Protein AF-A0A924FPC5-F1 (afdb_monomer_lite)

Structure (mmCIF, N/CA/C/O backbone):
data_AF-A0A924FPC5-F1
#
_entry.id   AF-A0A924FPC5-F1
#
loop_
_atom_site.group_PDB
_atom_site.id
_atom_site.type_symbol
_atom_site.label_atom_id
_atom_site.label_alt_id
_atom_site.label_comp_id
_atom_site.label_asym_id
_atom_site.label_entity_id
_atom_site.label_seq_id
_atom_site.pdbx_PDB_ins_code
_atom_site.Cartn_x
_atom_site.Cartn_y
_atom_site.Cartn_z
_atom_site.occupancy
_atom_site.B_iso_or_equiv
_atom_site.auth_seq_id
_atom_site.auth_comp_id
_atom_site.auth_asym_id
_atom_site.auth_atom_id
_atom_site.pdbx_PDB_model_num
ATOM 1 N N . MET A 1 1 ? -15.757 5.138 -14.991 1.00 42.50 1 MET A N 1
ATOM 2 C CA . MET A 1 1 ? -14.954 4.336 -14.043 1.00 42.50 1 MET A CA 1
ATOM 3 C C . MET A 1 1 ? -13.906 3.595 -14.851 1.00 42.50 1 MET A C 1
ATOM 5 O O . MET A 1 1 ? -14.285 2.785 -15.686 1.00 42.50 1 MET A O 1
ATOM 9 N N . VAL A 1 2 ? -12.623 3.919 -14.691 1.00 43.75 2 VAL A N 1
ATOM 10 C CA . VAL A 1 2 ? -11.541 3.139 -15.307 1.00 43.75 2 VAL A CA 1
ATOM 11 C C . VAL A 1 2 ? -11.161 2.064 -14.298 1.00 43.75 2 VAL A C 1
ATOM 13 O O . VAL A 1 2 ? -10.496 2.344 -13.311 1.00 43.75 2 VAL A O 1
ATOM 16 N N . LEU A 1 3 ? -11.638 0.838 -14.519 1.00 53.22 3 LEU A N 1
ATOM 17 C CA . LEU A 1 3 ? -10.944 -0.335 -13.995 1.00 53.22 3 LEU A CA 1
ATOM 18 C C . LEU A 1 3 ? -9.563 -0.306 -14.651 1.00 53.22 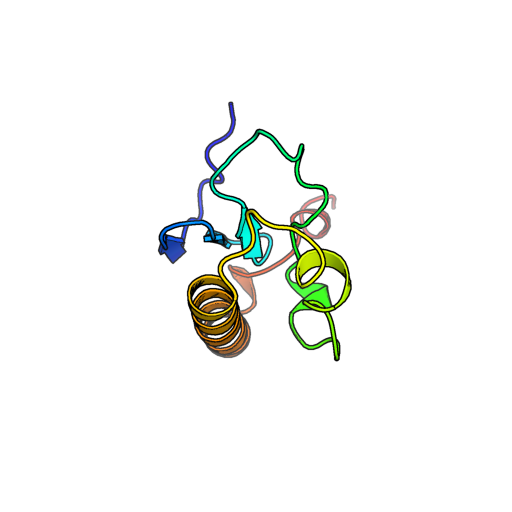3 LEU A C 1
ATOM 20 O O . LEU A 1 3 ? -9.466 -0.424 -15.875 1.00 53.22 3 LEU A O 1
ATOM 24 N N . HIS A 1 4 ? -8.527 -0.029 -13.859 1.00 54.50 4 HIS A N 1
ATOM 25 C CA . HIS A 1 4 ? -7.143 -0.00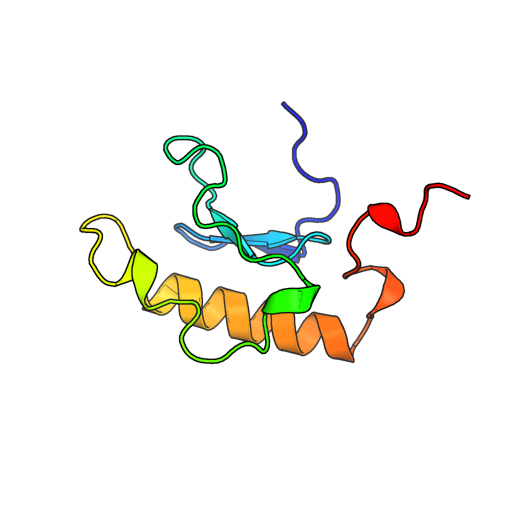8 -14.314 1.00 54.50 4 HIS A CA 1
ATOM 26 C C . HIS A 1 4 ? -6.893 -1.295 -15.108 1.00 54.50 4 HIS A C 1
ATOM 28 O O . HIS A 1 4 ? -7.029 -2.389 -14.566 1.00 54.50 4 HIS A O 1
ATOM 34 N N . ARG A 1 5 ? -6.598 -1.181 -16.413 1.00 60.41 5 ARG A N 1
ATOM 35 C CA . ARG A 1 5 ? -6.546 -2.306 -17.378 1.00 60.41 5 ARG A CA 1
ATOM 36 C C . ARG A 1 5 ? -5.468 -3.366 -17.075 1.00 60.41 5 ARG A C 1
ATOM 38 O O . ARG A 1 5 ? -5.255 -4.266 -17.873 1.00 60.41 5 ARG A O 1
ATOM 45 N N . HIS A 1 6 ? -4.809 -3.274 -15.925 1.00 76.75 6 HIS A N 1
ATOM 46 C CA . HIS A 1 6 ? -3.660 -4.068 -15.520 1.00 76.75 6 HIS A CA 1
ATOM 47 C C . HIS A 1 6 ? -3.765 -4.433 -14.033 1.00 76.75 6 HIS A C 1
ATOM 49 O O . HIS A 1 6 ? -2.891 -4.057 -13.266 1.00 76.75 6 HIS A O 1
ATOM 55 N N . VAL A 1 7 ? -4.844 -5.097 -13.596 1.00 90.06 7 VAL A N 1
ATOM 56 C CA . VAL A 1 7 ? -4.907 -5.676 -12.239 1.00 90.06 7 VAL A CA 1
ATOM 57 C C . VAL A 1 7 ? -4.129 -6.991 -12.242 1.00 90.06 7 VAL A C 1
ATOM 59 O O . VAL A 1 7 ? -4.496 -7.927 -12.947 1.00 90.06 7 VAL A O 1
ATOM 62 N N . PHE A 1 8 ? -3.050 -7.058 -11.466 1.00 91.75 8 PHE A N 1
ATOM 63 C CA . PHE A 1 8 ? -2.188 -8.237 -11.341 1.00 91.75 8 PHE A CA 1
ATOM 64 C C . PHE A 1 8 ? -2.528 -9.088 -10.120 1.00 91.75 8 PHE A C 1
ATOM 66 O O . PHE A 1 8 ? -2.243 -10.283 -10.100 1.00 91.75 8 PHE A O 1
ATOM 73 N N . TRP A 1 9 ? -3.130 -8.476 -9.103 1.00 95.75 9 TRP A N 1
ATOM 74 C CA . TRP A 1 9 ? -3.605 -9.156 -7.907 1.00 95.75 9 TRP A CA 1
ATOM 75 C C . TRP A 1 9 ? -4.754 -8.368 -7.287 1.00 95.75 9 TRP A C 1
ATOM 77 O O . TRP A 1 9 ? -4.766 -7.139 -7.341 1.00 95.75 9 TRP A O 1
ATOM 87 N N . LEU A 1 10 ? -5.716 -9.085 -6.714 1.00 95.44 10 LEU A N 1
ATOM 88 C CA . LEU A 1 10 ? -6.883 -8.520 -6.053 1.00 95.44 10 LEU A CA 1
ATOM 89 C C . LEU A 1 10 ? -7.082 -9.242 -4.720 1.00 95.44 10 LEU A C 1
ATOM 91 O O . LEU A 1 10 ? -7.410 -10.428 -4.701 1.00 95.44 10 LEU A O 1
ATOM 95 N N . GLY A 1 11 ? -6.863 -8.513 -3.634 1.00 95.75 11 GLY A N 1
ATOM 96 C CA . GLY A 1 11 ? -7.142 -8.927 -2.269 1.00 95.75 11 GLY A CA 1
ATOM 97 C C . GLY A 1 11 ? -8.513 -8.466 -1.793 1.00 95.75 11 GLY A C 1
ATOM 98 O O . GLY A 1 11 ? -9.415 -8.163 -2.580 1.00 95.75 11 GLY A O 1
ATOM 99 N N . ARG A 1 12 ? -8.675 -8.421 -0.469 1.00 94.62 12 ARG A N 1
ATOM 100 C CA . ARG A 1 12 ? -9.929 -8.011 0.176 1.00 94.62 12 ARG A CA 1
ATOM 101 C C . ARG A 1 12 ? -10.125 -6.498 0.145 1.00 94.62 12 ARG A C 1
ATOM 103 O O . ARG A 1 12 ? -11.236 -6.030 -0.095 1.00 94.62 12 ARG A O 1
ATOM 110 N N . GLN A 1 13 ? -9.073 -5.748 0.439 1.00 95.38 13 GLN A N 1
ATOM 111 C CA . GLN A 1 13 ? -9.075 -4.291 0.524 1.00 95.38 13 GLN A CA 1
ATOM 112 C C . GLN A 1 13 ? -8.116 -3.648 -0.468 1.00 95.38 13 GLN A C 1
ATOM 114 O O . GLN A 1 13 ? -8.329 -2.494 -0.837 1.00 95.38 13 GLN A O 1
ATOM 119 N N . TRP A 1 14 ? -7.112 -4.391 -0.923 1.00 96.44 14 TRP A N 1
ATOM 120 C CA . TRP A 1 14 ? -6.040 -3.901 -1.773 1.00 96.44 14 TRP A CA 1
ATOM 121 C C . TRP A 1 14 ? -5.987 -4.637 -3.104 1.00 96.44 14 TRP A C 1
ATOM 123 O O . TRP A 1 14 ? -6.371 -5.797 -3.229 1.00 96.44 14 TRP A O 1
ATOM 133 N N . ALA A 1 15 ? -5.497 -3.952 -4.124 1.00 96.00 15 ALA A N 1
ATOM 134 C CA . ALA A 1 15 ? -5.220 -4.511 -5.431 1.00 96.00 15 ALA A CA 1
ATOM 135 C C . ALA A 1 15 ? -3.837 -4.055 -5.888 1.00 96.00 15 ALA A C 1
ATOM 137 O O . ALA A 1 15 ? -3.435 -2.921 -5.641 1.00 96.00 15 ALA A O 1
ATOM 138 N N . VAL A 1 16 ? -3.125 -4.930 -6.590 1.00 95.62 16 VAL A N 1
ATOM 139 C CA . VAL A 1 16 ? -1.889 -4.572 -7.286 1.00 95.62 16 VAL A CA 1
ATOM 140 C C . VAL A 1 16 ? -2.239 -4.310 -8.735 1.00 95.62 16 VAL A C 1
ATOM 142 O O . VAL A 1 16 ? -2.797 -5.181 -9.409 1.00 95.62 16 VAL A O 1
ATOM 145 N N . THR A 1 17 ? -1.892 -3.127 -9.223 1.00 91.88 17 THR A N 1
ATOM 146 C CA . THR A 1 17 ? -2.104 -2.727 -10.611 1.00 91.88 17 THR A CA 1
ATOM 147 C C . THR A 1 17 ? -0.798 -2.283 -11.265 1.00 91.88 17 THR A C 1
ATOM 149 O O . THR A 1 17 ? 0.231 -2.195 -10.603 1.00 91.88 17 THR A O 1
ATOM 152 N N . GLY A 1 18 ? -0.820 -1.959 -12.561 1.00 89.69 18 GLY A N 1
ATOM 153 C CA . GLY A 1 18 ? 0.314 -1.298 -13.233 1.00 89.69 18 GLY A CA 1
ATOM 154 C C . GLY A 1 18 ? 0.774 0.001 -12.567 1.00 89.69 18 GLY A C 1
ATOM 155 O O . GLY A 1 18 ? 1.915 0.407 -12.755 1.00 89.69 18 GLY A O 1
ATOM 156 N N . TYR A 1 19 ? -0.090 0.615 -11.757 1.00 88.00 19 TYR A N 1
ATOM 157 C CA . TYR A 1 19 ? 0.157 1.890 -11.093 1.00 88.00 19 TYR A CA 1
ATOM 158 C C . TYR A 1 19 ? 0.768 1.739 -9.699 1.00 88.00 19 TYR A C 1
ATOM 160 O O . TYR A 1 19 ? 1.240 2.734 -9.155 1.00 88.00 19 TYR A O 1
ATOM 168 N N . GLY A 1 20 ? 0.769 0.535 -9.120 1.00 93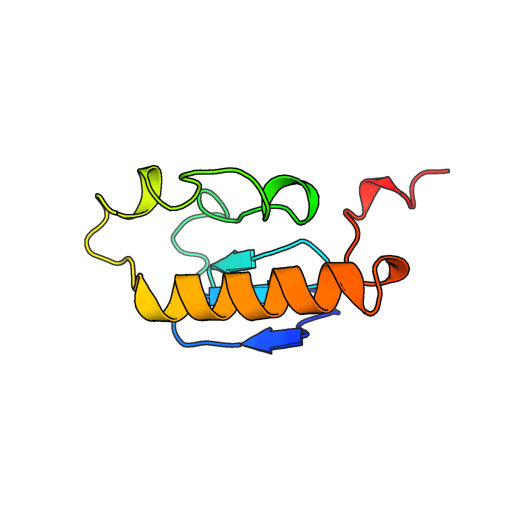.31 20 GLY A N 1
ATOM 169 C CA . GLY A 1 20 ? 1.199 0.300 -7.744 1.00 93.31 20 GLY A CA 1
ATOM 170 C C . GLY A 1 20 ? 0.187 -0.515 -6.940 1.00 93.31 20 GLY A C 1
ATO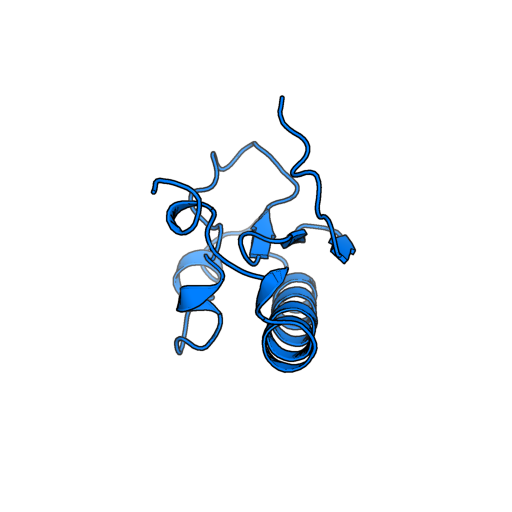M 171 O O . GLY A 1 20 ? -0.414 -1.459 -7.453 1.00 93.31 20 GLY A O 1
ATOM 172 N N . VAL A 1 21 ? 0.013 -0.157 -5.669 1.00 95.06 21 VAL A N 1
ATOM 173 C CA . VAL A 1 21 ? -0.953 -0.768 -4.747 1.00 95.06 21 VAL A CA 1
ATOM 174 C C . VAL A 1 21 ? -2.104 0.206 -4.524 1.00 95.06 21 VAL A C 1
ATOM 176 O O . VAL A 1 21 ? -1.882 1.350 -4.145 1.00 95.06 21 VAL A O 1
ATOM 179 N N . GLN A 1 22 ? -3.336 -0.232 -4.761 1.00 93.94 22 GLN A N 1
ATOM 180 C CA . GLN A 1 22 ? -4.517 0.629 -4.721 1.00 93.94 22 GLN A CA 1
ATOM 181 C C . GLN A 1 22 ? -5.607 0.039 -3.840 1.00 93.94 22 GLN A C 1
ATOM 183 O O . GLN A 1 22 ? -5.802 -1.179 -3.819 1.00 93.94 22 GLN A O 1
ATOM 188 N N . ALA A 1 23 ? -6.350 0.895 -3.144 1.00 93.94 23 ALA A N 1
ATOM 189 C CA . ALA A 1 23 ? -7.511 0.449 -2.393 1.00 93.94 23 ALA A CA 1
ATOM 190 C C . ALA A 1 23 ? -8.628 0.010 -3.359 1.00 93.94 23 ALA A C 1
ATOM 192 O O . ALA A 1 23 ? -9.017 0.737 -4.272 1.00 93.94 23 ALA A O 1
ATOM 193 N N . VAL A 1 24 ? -9.202 -1.171 -3.127 1.00 91.81 24 VAL A N 1
ATOM 194 C CA . VAL A 1 24 ? -10.345 -1.702 -3.893 1.00 91.81 24 VAL A CA 1
ATOM 195 C C . VAL A 1 24 ? -11.575 -0.808 -3.716 1.00 91.81 24 VAL A C 1
ATOM 197 O O . VAL A 1 24 ? -12.363 -0.606 -4.642 1.00 91.81 24 VAL A O 1
ATOM 200 N N . SER A 1 25 ? -11.740 -0.253 -2.514 1.00 88.06 25 SER A N 1
ATOM 201 C CA . SER A 1 25 ? -12.832 0.660 -2.198 1.00 88.06 25 SER A CA 1
ATOM 202 C C . SER A 1 25 ? -12.535 2.086 -2.660 1.00 88.06 25 SER A C 1
ATOM 204 O O . SER A 1 25 ? -11.544 2.699 -2.268 1.00 88.06 25 SER A O 1
ATOM 206 N N . GLN A 1 26 ? -13.475 2.673 -3.405 1.00 80.31 26 GLN A N 1
ATOM 207 C CA . GLN A 1 26 ? -13.392 4.068 -3.853 1.00 80.31 26 GLN A CA 1
ATOM 208 C C . GLN A 1 26 ? -13.699 5.087 -2.743 1.00 80.31 26 GLN A C 1
ATOM 210 O O . GLN A 1 26 ? -13.519 6.289 -2.951 1.00 80.31 26 GLN A O 1
ATOM 215 N N . SER A 1 27 ? -14.128 4.635 -1.558 1.00 85.12 27 SER A N 1
ATOM 216 C CA . SER A 1 27 ? -14.518 5.508 -0.441 1.00 85.12 27 SER A CA 1
ATOM 217 C C . SER A 1 27 ? -13.404 6.460 0.006 1.00 85.12 27 SER A C 1
ATOM 219 O O . SER A 1 27 ? -13.689 7.542 0.516 1.00 85.12 27 SER A O 1
ATOM 221 N N . HIS A 1 28 ? -12.141 6.100 -0.237 1.00 81.88 28 HIS A N 1
ATOM 222 C CA . HIS A 1 28 ? -10.977 6.882 0.178 1.00 81.88 28 HIS A CA 1
ATOM 223 C C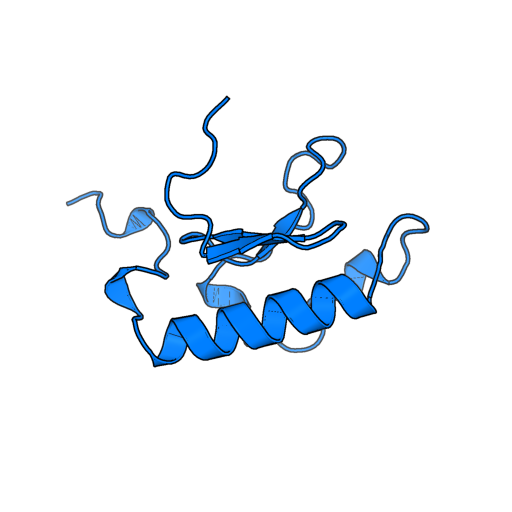 . HIS A 1 28 ? -10.372 7.750 -0.934 1.00 81.88 28 HIS A C 1
ATOM 225 O O . HIS A 1 28 ? -9.344 8.383 -0.707 1.00 81.88 28 HIS A O 1
ATOM 231 N N . LYS A 1 29 ? -11.001 7.818 -2.120 1.00 83.88 29 LYS A N 1
ATOM 232 C CA . LYS A 1 29 ? -10.577 8.666 -3.253 1.00 83.88 29 LYS A CA 1
ATOM 233 C C . LYS A 1 29 ? -9.071 8.568 -3.572 1.00 83.88 29 LYS A C 1
ATOM 235 O O . LYS A 1 29 ? -8.433 9.594 -3.782 1.00 83.88 29 LYS A O 1
ATOM 240 N N . MET A 1 30 ? -8.515 7.352 -3.570 1.00 83.75 30 MET A N 1
ATOM 241 C CA . MET A 1 30 ? -7.092 7.066 -3.846 1.00 83.75 30 MET A CA 1
ATOM 242 C C . MET A 1 30 ? -6.092 7.688 -2.850 1.00 83.75 30 MET A C 1
ATOM 244 O O . MET A 1 30 ? -4.895 7.690 -3.099 1.00 83.75 30 MET A O 1
ATOM 248 N N . ARG A 1 31 ? -6.549 8.210 -1.700 1.00 87.88 31 ARG A N 1
ATOM 249 C CA . ARG A 1 31 ? -5.682 8.864 -0.699 1.00 87.88 31 ARG A CA 1
ATOM 250 C C . ARG A 1 31 ? -4.574 7.957 -0.162 1.00 87.88 31 ARG A C 1
ATOM 252 O O . ARG A 1 31 ? -3.520 8.455 0.210 1.00 87.88 31 ARG A O 1
ATOM 259 N N . PHE A 1 32 ? -4.859 6.664 -0.067 1.00 91.31 32 PHE A N 1
ATOM 260 C CA . PHE A 1 32 ? -3.963 5.666 0.510 1.00 91.31 32 PHE A CA 1
ATOM 261 C C . PHE A 1 32 ? -3.351 4.748 -0.556 1.00 91.31 32 PHE A C 1
ATOM 263 O O . PHE A 1 32 ? -2.739 3.742 -0.211 1.00 91.31 32 PHE A O 1
ATOM 270 N N . ASP A 1 33 ? -3.532 5.073 -1.840 1.00 93.06 33 ASP A N 1
ATOM 271 C CA . ASP A 1 33 ? -2.881 4.340 -2.920 1.00 93.06 33 ASP A CA 1
ATOM 272 C C . ASP A 1 33 ? -1.370 4.612 -2.864 1.00 93.06 33 ASP A C 1
ATOM 274 O O . ASP A 1 33 ? -0.926 5.741 -2.652 1.00 93.06 33 ASP A O 1
ATOM 278 N N . VAL A 1 34 ? -0.576 3.568 -3.074 1.00 93.81 34 VAL A N 1
ATOM 279 C CA . VAL A 1 34 ? 0.884 3.633 -3.134 1.00 93.81 34 VAL A CA 1
ATOM 280 C C . VAL A 1 34 ? 1.300 3.480 -4.586 1.00 93.81 34 VAL A C 1
ATOM 282 O O . VAL A 1 34 ? 1.082 2.428 -5.190 1.00 93.81 34 VAL A O 1
ATOM 285 N N . ALA A 1 35 ? 1.909 4.520 -5.153 1.00 92.06 35 ALA A N 1
ATOM 286 C CA . ALA A 1 35 ? 2.409 4.470 -6.521 1.00 92.06 35 ALA A CA 1
ATOM 287 C C . ALA A 1 35 ? 3.553 3.451 -6.665 1.00 92.06 35 ALA A C 1
ATOM 289 O O . ALA A 1 35 ? 4.294 3.188 -5.718 1.00 92.06 35 ALA A O 1
ATOM 290 N N . ALA A 1 36 ? 3.729 2.910 -7.871 1.00 91.50 36 ALA A N 1
ATOM 291 C CA . ALA A 1 36 ? 4.752 1.914 -8.193 1.00 91.50 36 ALA A CA 1
ATOM 292 C C . ALA A 1 36 ? 6.176 2.342 -7.782 1.00 91.50 36 ALA A C 1
ATOM 294 O O . ALA A 1 36 ? 6.964 1.504 -7.349 1.00 91.50 36 ALA A O 1
ATOM 295 N N . GLU A 1 37 ? 6.489 3.638 -7.872 1.00 91.00 37 GLU A N 1
ATOM 296 C CA . GLU A 1 37 ? 7.777 4.218 -7.462 1.00 91.00 37 GLU A CA 1
ATOM 297 C C . GLU A 1 37 ? 8.005 4.229 -5.941 1.00 91.00 37 GLU A C 1
ATOM 299 O O . GLU A 1 37 ? 9.153 4.197 -5.510 1.00 91.00 37 GLU A O 1
ATOM 304 N N . HIS A 1 38 ? 6.935 4.175 -5.141 1.00 93.81 38 HIS A N 1
ATOM 305 C CA . HIS A 1 38 ? 6.969 4.266 -3.676 1.00 93.81 38 HIS A CA 1
ATOM 306 C C . HIS A 1 38 ? 6.814 2.912 -2.961 1.00 93.81 38 HIS A C 1
ATOM 308 O O . HIS A 1 38 ? 6.857 2.846 -1.737 1.00 93.81 38 HIS A O 1
ATOM 314 N N . ILE A 1 39 ? 6.657 1.791 -3.678 1.00 95.12 39 ILE A N 1
ATOM 315 C CA . ILE A 1 39 ? 6.429 0.468 -3.047 1.00 95.12 39 ILE A CA 1
ATOM 316 C C . ILE A 1 39 ? 7.612 -0.022 -2.188 1.00 95.12 39 ILE A C 1
ATOM 318 O O . ILE A 1 39 ? 7.473 -0.978 -1.415 1.00 95.12 39 ILE A O 1
ATOM 322 N N . TRP A 1 40 ? 8.792 0.570 -2.377 1.00 95.38 40 TRP A N 1
ATOM 323 C CA . TRP A 1 40 ? 10.022 0.256 -1.648 1.00 95.38 40 TRP A CA 1
ATOM 324 C C . TRP A 1 40 ? 10.286 1.209 -0.485 1.00 95.38 40 TRP A C 1
ATOM 326 O O . TRP A 1 40 ? 11.202 0.940 0.285 1.00 95.38 40 TRP A O 1
ATOM 336 N N . ASP A 1 41 ? 9.490 2.269 -0.346 1.00 95.38 41 ASP A N 1
ATOM 337 C CA . ASP A 1 41 ? 9.658 3.237 0.727 1.00 95.38 41 ASP A CA 1
ATOM 338 C C . ASP A 1 41 ? 9.348 2.584 2.081 1.00 95.38 41 ASP A C 1
ATOM 340 O O . ASP A 1 41 ? 8.447 1.745 2.226 1.00 95.38 41 ASP A O 1
ATOM 344 N N . ASP A 1 42 ? 10.119 2.972 3.091 1.00 94.00 42 ASP A N 1
ATOM 345 C CA . ASP A 1 42 ? 9.938 2.486 4.451 1.00 94.00 42 ASP A CA 1
ATOM 346 C C . ASP A 1 42 ? 8.723 3.153 5.109 1.00 94.00 42 ASP A C 1
ATOM 348 O O . ASP A 1 42 ? 8.490 4.353 4.975 1.00 94.00 42 ASP A O 1
ATOM 352 N N . GLY A 1 43 ? 7.948 2.374 5.868 1.00 92.31 43 GLY A N 1
ATOM 353 C CA . GLY A 1 43 ? 6.842 2.901 6.675 1.00 92.31 43 GLY A CA 1
ATOM 354 C C . GLY A 1 43 ? 5.649 3.439 5.878 1.00 92.31 43 GLY A C 1
ATOM 355 O O . GLY A 1 43 ? 4.858 4.207 6.422 1.00 92.31 43 GLY A O 1
ATOM 356 N N . ILE A 1 44 ? 5.484 3.036 4.616 1.00 94.25 44 ILE A N 1
ATOM 357 C CA . ILE A 1 44 ? 4.349 3.439 3.765 1.00 94.25 44 ILE A CA 1
ATOM 358 C C . ILE A 1 44 ? 2.973 3.104 4.347 1.00 94.25 44 ILE A C 1
ATOM 360 O O . ILE A 1 44 ? 2.001 3.782 4.033 1.00 94.25 44 ILE A O 1
ATOM 364 N N . ASP A 1 45 ? 2.877 2.102 5.219 1.00 93.94 45 ASP A N 1
ATOM 365 C CA . ASP A 1 45 ? 1.659 1.730 5.940 1.00 93.94 45 ASP A CA 1
ATOM 366 C C . ASP A 1 45 ? 1.391 2.585 7.188 1.00 93.94 45 ASP A C 1
ATOM 368 O O . ASP A 1 45 ? 0.282 2.547 7.723 1.00 93.94 45 ASP A O 1
ATOM 372 N N . ALA A 1 46 ? 2.357 3.377 7.663 1.00 93.62 46 ALA A N 1
ATOM 373 C CA . ALA A 1 46 ? 2.225 4.148 8.899 1.00 93.62 46 ALA A CA 1
ATOM 374 C C . ALA A 1 46 ? 0.986 5.069 8.930 1.00 93.62 46 ALA A C 1
ATOM 376 O O . ALA A 1 46 ? 0.291 5.059 9.948 1.00 93.62 46 ALA A O 1
ATOM 377 N N . PRO A 1 47 ? 0.631 5.799 7.850 1.00 90.25 47 PRO A N 1
ATOM 378 C CA . PRO A 1 47 ? -0.586 6.615 7.822 1.00 90.25 47 PRO A CA 1
ATOM 379 C C . PRO A 1 47 ? -1.883 5.794 7.830 1.00 90.25 47 PRO A C 1
ATOM 381 O O . PRO A 1 47 ? -2.924 6.298 8.233 1.00 90.25 47 PRO A O 1
ATOM 384 N N . MET A 1 48 ? -1.841 4.543 7.364 1.00 93.06 48 MET A N 1
ATOM 385 C CA . MET A 1 48 ? -3.009 3.660 7.291 1.00 93.06 48 MET A CA 1
ATOM 386 C C . MET A 1 48 ? -3.224 2.876 8.585 1.00 93.06 48 MET A C 1
ATOM 388 O O . MET A 1 48 ? -4.358 2.570 8.935 1.00 93.06 48 MET A O 1
ATOM 392 N N . ARG A 1 49 ? -2.159 2.597 9.346 1.00 92.25 49 ARG A N 1
ATOM 393 C CA . ARG A 1 49 ? -2.230 1.873 10.630 1.00 92.25 49 ARG A CA 1
ATOM 394 C C . ARG A 1 49 ? -3.112 2.548 11.684 1.00 92.25 49 ARG A C 1
ATOM 396 O O . ARG A 1 49 ? -3.521 1.884 12.631 1.00 92.25 49 ARG A O 1
ATOM 403 N N . THR A 1 50 ? -3.395 3.843 11.549 1.00 92.81 50 THR A N 1
ATOM 404 C CA . THR A 1 50 ? -4.305 4.581 12.441 1.00 92.81 50 THR A CA 1
ATOM 405 C C . THR A 1 50 ? -5.775 4.472 12.037 1.00 92.81 50 THR A C 1
ATOM 407 O O . THR A 1 50 ? -6.647 4.937 12.768 1.00 92.81 50 THR A O 1
ATOM 410 N N . GLU A 1 51 ? -6.069 3.880 10.881 1.00 93.50 51 GLU A N 1
ATOM 411 C CA . GLU A 1 51 ? -7.411 3.789 10.325 1.00 93.50 51 GLU A CA 1
ATOM 412 C C . GLU A 1 51 ? -8.086 2.462 10.696 1.00 93.50 51 GLU A C 1
ATOM 414 O O . GLU A 1 51 ? -7.549 1.382 10.470 1.00 93.50 51 GLU A O 1
ATOM 419 N N . VAL A 1 52 ? -9.321 2.525 11.201 1.00 93.06 52 VAL A N 1
ATOM 420 C CA . VAL A 1 52 ? -10.091 1.330 11.617 1.00 93.06 52 VAL A CA 1
ATOM 421 C C . VAL A 1 52 ? -10.402 0.384 10.457 1.00 93.06 52 VAL A C 1
ATOM 423 O O . VAL A 1 52 ? -10.596 -0.811 10.664 1.00 93.06 52 VAL A O 1
ATOM 426 N N . TRP A 1 53 ? -10.491 0.909 9.237 1.00 92.38 53 TRP A N 1
ATOM 427 C CA . TRP A 1 53 ? -10.807 0.093 8.074 1.00 92.38 53 TRP A CA 1
ATOM 428 C C . TRP A 1 53 ? -9.596 -0.688 7.558 1.00 92.38 53 TRP A C 1
ATOM 430 O O . TRP A 1 53 ? -9.817 -1.600 6.775 1.00 92.38 53 TRP A O 1
ATOM 440 N N . PHE A 1 54 ? -8.363 -0.359 7.957 1.00 95.69 54 PHE A N 1
ATOM 441 C CA . PHE A 1 54 ? -7.145 -0.877 7.333 1.00 95.69 54 PHE A CA 1
ATOM 442 C C . PHE A 1 54 ? -6.843 -2.338 7.699 1.00 95.69 54 PHE A C 1
ATOM 444 O O . PHE A 1 54 ? -6.609 -2.675 8.858 1.00 95.69 54 PHE A O 1
ATOM 451 N N . ASP A 1 55 ? -6.790 -3.200 6.684 1.00 95.81 55 ASP A N 1
ATOM 452 C CA . ASP A 1 55 ? -6.322 -4.585 6.777 1.00 95.81 55 ASP A CA 1
ATOM 453 C C . ASP A 1 55 ? -4.821 -4.649 6.448 1.00 95.81 55 ASP A C 1
ATOM 455 O O . ASP A 1 55 ? -4.408 -4.608 5.284 1.00 95.81 55 ASP A O 1
AT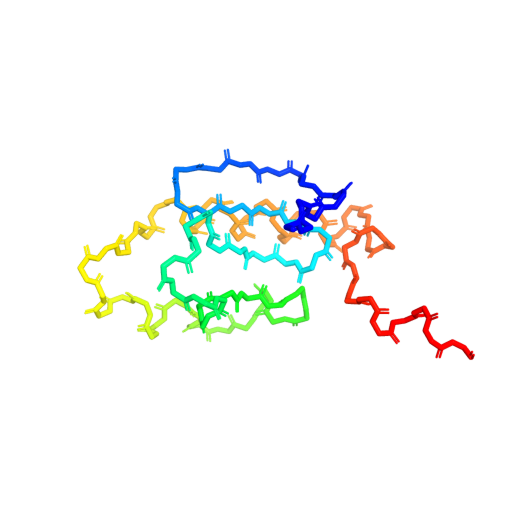OM 459 N N . ALA A 1 56 ? -3.998 -4.703 7.500 1.00 95.75 56 ALA A N 1
ATOM 460 C CA . ALA A 1 56 ? -2.542 -4.701 7.384 1.00 95.75 56 ALA A CA 1
ATOM 461 C C . ALA A 1 56 ? -1.988 -5.974 6.723 1.00 95.75 56 ALA A C 1
ATOM 463 O O . ALA A 1 56 ? -0.974 -5.902 6.026 1.00 95.75 56 ALA A O 1
ATOM 464 N N . ASP A 1 57 ? -2.648 -7.120 6.909 1.00 97.19 57 ASP A N 1
ATOM 465 C CA . ASP A 1 57 ? -2.213 -8.395 6.331 1.00 97.19 57 ASP A CA 1
ATOM 466 C C . ASP A 1 57 ? -2.485 -8.431 4.822 1.00 97.19 57 ASP A C 1
ATOM 468 O O . ASP A 1 57 ? -1.638 -8.875 4.042 1.00 97.19 57 ASP A O 1
ATOM 472 N N . ASP A 1 58 ? -3.647 -7.925 4.396 1.00 97.62 58 ASP A N 1
ATOM 473 C CA . ASP A 1 58 ? -3.987 -7.779 2.976 1.00 97.62 58 ASP A CA 1
ATOM 474 C C . ASP A 1 58 ? -3.052 -6.770 2.284 1.00 97.62 58 ASP A C 1
ATOM 476 O O . ASP A 1 58 ? -2.569 -7.023 1.178 1.00 97.62 58 ASP A O 1
ATOM 480 N N . PHE A 1 59 ? -2.709 -5.667 2.960 1.00 97.50 59 PHE A N 1
ATOM 481 C CA . PHE A 1 59 ? -1.750 -4.687 2.445 1.00 97.50 59 PHE A CA 1
ATOM 482 C C . PHE A 1 59 ? -0.331 -5.256 2.310 1.00 97.50 59 PHE A C 1
ATOM 484 O O . PHE A 1 59 ? 0.331 -5.047 1.291 1.00 97.50 59 PHE A O 1
ATOM 491 N N . ALA A 1 60 ? 0.143 -6.005 3.310 1.00 97.06 60 ALA A N 1
ATOM 492 C CA . ALA A 1 60 ? 1.463 -6.630 3.271 1.00 97.06 60 ALA A CA 1
ATOM 493 C C . ALA A 1 60 ? 1.591 -7.615 2.096 1.00 97.06 60 ALA A C 1
ATOM 495 O O . ALA A 1 60 ? 2.600 -7.601 1.386 1.00 97.06 60 ALA A O 1
ATOM 496 N N . GLN A 1 61 ? 0.548 -8.409 1.837 1.00 98.12 61 GLN A N 1
ATOM 497 C CA . GLN A 1 61 ? 0.493 -9.295 0.670 1.00 98.12 61 GLN A CA 1
ATOM 498 C C . GLN A 1 61 ? 0.505 -8.509 -0.645 1.00 98.12 61 GLN A C 1
ATOM 500 O O . GLN A 1 61 ? 1.248 -8.859 -1.566 1.00 98.12 61 GLN A O 1
ATOM 505 N N . ALA A 1 62 ? -0.264 -7.419 -0.729 1.00 97.69 62 ALA A N 1
ATOM 506 C CA . ALA A 1 62 ? -0.263 -6.548 -1.900 1.00 97.69 62 ALA A CA 1
ATOM 507 C C . ALA A 1 62 ? 1.145 -5.998 -2.191 1.00 97.69 62 ALA A C 1
ATOM 509 O O . ALA A 1 62 ? 1.601 -6.028 -3.336 1.00 97.69 62 ALA A O 1
ATOM 510 N N . LEU A 1 63 ? 1.870 -5.558 -1.157 1.00 97.19 63 LEU A N 1
ATOM 511 C CA . LEU A 1 63 ? 3.242 -5.071 -1.297 1.00 97.19 63 LEU A CA 1
ATOM 512 C C . LEU A 1 63 ? 4.223 -6.149 -1.740 1.00 97.19 63 LEU A C 1
ATOM 514 O O . LEU A 1 63 ? 5.071 -5.878 -2.589 1.00 97.19 63 LEU A O 1
ATOM 518 N N . GLU A 1 64 ? 4.127 -7.359 -1.194 1.00 97.44 64 GLU A N 1
ATOM 519 C CA . GLU A 1 64 ? 4.971 -8.473 -1.626 1.00 97.44 64 GLU A CA 1
ATOM 520 C C . GLU A 1 64 ? 4.786 -8.745 -3.125 1.00 97.44 64 GLU A C 1
ATOM 522 O O . GLU A 1 64 ? 5.761 -8.830 -3.880 1.00 97.44 64 GLU A O 1
ATOM 527 N N . VAL A 1 65 ? 3.530 -8.811 -3.575 1.00 97.00 65 VAL A N 1
ATOM 528 C CA . VAL A 1 65 ? 3.197 -9.045 -4.981 1.00 97.00 65 VAL A CA 1
ATOM 529 C C . VAL A 1 65 ? 3.679 -7.892 -5.864 1.00 97.00 65 VAL A C 1
ATOM 531 O O . VAL A 1 65 ? 4.298 -8.146 -6.900 1.00 97.00 65 VAL A O 1
ATOM 534 N N . ALA A 1 66 ? 3.457 -6.641 -5.454 1.00 95.75 66 ALA A N 1
ATOM 535 C CA . ALA A 1 66 ? 3.920 -5.454 -6.170 1.00 95.75 66 ALA A CA 1
ATOM 536 C C . ALA A 1 66 ? 5.448 -5.443 -6.336 1.00 95.75 66 ALA A C 1
ATOM 538 O O . ALA A 1 66 ? 5.954 -5.269 -7.443 1.00 95.75 66 ALA A O 1
ATOM 539 N N . ARG A 1 67 ? 6.191 -5.712 -5.258 1.00 95.81 67 ARG A N 1
ATOM 540 C CA . ARG A 1 67 ? 7.663 -5.757 -5.243 1.00 95.81 67 ARG A CA 1
ATOM 541 C C . ARG A 1 67 ? 8.233 -6.893 -6.083 1.00 95.81 67 ARG A C 1
ATOM 543 O O . ARG A 1 67 ? 9.256 -6.723 -6.746 1.00 95.81 67 ARG A O 1
ATOM 550 N N . ARG A 1 68 ? 7.587 -8.061 -6.070 1.00 95.69 68 ARG A N 1
ATOM 551 C CA . ARG A 1 68 ? 7.951 -9.169 -6.961 1.00 95.69 68 ARG A CA 1
ATOM 552 C C . ARG A 1 68 ? 7.741 -8.763 -8.418 1.00 95.69 68 ARG A C 1
ATOM 554 O O . ARG A 1 68 ? 8.658 -8.882 -9.229 1.00 95.69 68 ARG A O 1
ATOM 561 N N . ARG A 1 69 ? 6.573 -8.201 -8.735 1.00 92.25 69 ARG A N 1
ATOM 562 C CA . ARG A 1 69 ? 6.210 -7.802 -10.099 1.00 92.25 69 ARG A CA 1
ATOM 563 C C . ARG A 1 69 ? 7.110 -6.693 -10.642 1.00 92.25 69 ARG A C 1
ATOM 565 O O . ARG A 1 69 ? 7.536 -6.783 -11.790 1.00 92.25 69 ARG A O 1
ATOM 572 N N . SER A 1 70 ? 7.467 -5.709 -9.814 1.00 91.25 70 SER A N 1
ATOM 573 C CA . SER A 1 70 ? 8.375 -4.623 -10.200 1.00 91.25 70 SER A CA 1
ATOM 574 C C . SER A 1 70 ? 9.771 -5.124 -10.584 1.00 91.25 70 SER A C 1
ATOM 576 O O . SER A 1 70 ? 10.487 -4.431 -11.297 1.00 91.25 70 SER A O 1
ATOM 578 N N . ARG A 1 71 ? 10.181 -6.306 -10.099 1.00 92.25 71 ARG A N 1
ATOM 579 C CA . ARG A 1 71 ? 11.449 -6.957 -10.462 1.00 92.25 71 ARG A CA 1
ATOM 580 C C . ARG A 1 71 ? 11.314 -7.842 -11.700 1.00 92.25 71 ARG A C 1
ATOM 582 O O . ARG A 1 71 ? 12.214 -7.849 -12.531 1.00 92.25 71 ARG A O 1
ATOM 589 N N . GLU A 1 72 ? 10.218 -8.587 -11.814 1.00 91.06 72 GLU A N 1
ATOM 590 C CA . GLU A 1 72 ? 9.989 -9.532 -12.916 1.00 91.06 72 GLU A CA 1
ATOM 591 C C . GLU A 1 72 ? 9.663 -8.833 -14.241 1.00 91.06 72 GLU A C 1
ATOM 593 O O . GLU A 1 72 ? 10.110 -9.271 -15.300 1.00 91.06 72 GLU A O 1
ATOM 598 N N . ASP A 1 73 ? 8.881 -7.754 -14.199 1.00 85.94 73 ASP A N 1
ATOM 599 C CA . ASP A 1 73 ? 8.393 -7.078 -15.401 1.00 85.94 73 ASP A CA 1
ATOM 600 C C . ASP A 1 73 ? 8.172 -5.575 -15.165 1.00 85.94 73 ASP A C 1
ATOM 602 O O . ASP A 1 73 ? 7.032 -5.093 -15.126 1.00 85.94 73 ASP A O 1
ATOM 606 N N . PRO A 1 74 ? 9.268 -4.805 -15.034 1.00 81.75 74 PRO A N 1
ATOM 607 C CA . PRO A 1 74 ? 9.197 -3.380 -14.726 1.00 81.75 74 PRO A CA 1
ATOM 608 C C . PRO A 1 74 ? 8.364 -2.587 -15.740 1.00 81.75 74 PRO A C 1
ATOM 610 O O . PRO A 1 74 ? 7.692 -1.636 -15.373 1.00 81.75 74 PRO A O 1
ATOM 613 N N . ARG A 1 75 ? 8.354 -2.997 -17.016 1.00 81.00 75 ARG A N 1
ATOM 614 C CA . ARG A 1 75 ? 7.667 -2.285 -18.111 1.00 81.00 75 ARG A CA 1
ATOM 615 C C . ARG A 1 75 ? 6.149 -2.257 -17.963 1.00 81.00 75 ARG A C 1
ATOM 617 O O . ARG A 1 75 ? 5.497 -1.367 -18.489 1.00 81.00 75 ARG A O 1
ATOM 624 N N . THR A 1 76 ? 5.586 -3.249 -17.281 1.00 77.56 76 THR A N 1
ATOM 625 C CA . THR A 1 76 ? 4.139 -3.330 -17.023 1.00 77.56 76 THR A CA 1
ATOM 626 C C . THR A 1 76 ? 3.758 -2.812 -15.639 1.00 77.56 76 THR A C 1
ATOM 628 O O . THR A 1 76 ? 2.574 -2.754 -15.308 1.00 77.56 76 THR A O 1
ATOM 631 N N . PHE A 1 77 ? 4.761 -2.442 -14.842 1.00 82.38 77 PHE A N 1
ATOM 632 C CA . PHE A 1 77 ? 4.647 -1.947 -13.479 1.00 82.38 77 PHE A CA 1
ATOM 633 C C . PHE A 1 77 ? 5.279 -0.551 -13.392 1.00 82.38 77 PHE A C 1
ATOM 635 O O . PHE A 1 77 ? 6.223 -0.307 -12.642 1.00 82.38 77 PHE A O 1
ATOM 642 N N . GLN A 1 78 ? 4.803 0.349 -14.252 1.00 68.88 78 GLN A N 1
ATOM 643 C CA . GLN A 1 78 ? 5.319 1.702 -14.411 1.00 68.88 78 GLN A CA 1
ATOM 644 C C . GLN A 1 78 ? 4.180 2.714 -14.391 1.00 68.88 78 GLN A C 1
ATOM 646 O O . GLN A 1 78 ? 3.114 2.503 -14.972 1.00 68.88 78 GLN A O 1
ATOM 651 N N . SER A 1 79 ? 4.444 3.835 -13.720 1.00 59.94 79 SER A N 1
ATOM 652 C CA . SER A 1 79 ? 3.569 5.002 -13.710 1.00 59.94 79 SER A CA 1
ATOM 653 C C . SER A 1 79 ? 3.311 5.463 -15.161 1.00 59.94 79 SER A C 1
ATOM 655 O O . SER A 1 79 ? 4.258 5.551 -15.948 1.00 59.94 79 SER A O 1
ATOM 657 N N . PRO A 1 80 ? 2.062 5.777 -15.551 1.00 54.66 80 PRO A N 1
ATOM 658 C CA . PRO A 1 80 ? 1.669 6.100 -16.928 1.00 54.66 80 PRO A CA 1
ATOM 659 C C . PRO A 1 80 ? 2.300 7.397 -17.440 1.00 54.66 80 PRO A C 1
ATOM 661 O O . PRO A 1 80 ? 2.208 7.680 -18.627 1.00 54.66 80 PRO A O 1
ATOM 664 N N . MET A 1 81 ? 2.976 8.171 -16.583 1.00 48.44 81 MET A N 1
ATOM 665 C CA . MET A 1 81 ? 3.713 9.363 -17.011 1.00 48.44 81 MET A CA 1
ATOM 666 C C . MET A 1 81 ? 4.907 9.048 -17.933 1.00 48.44 81 MET A C 1
ATOM 668 O O . MET A 1 81 ? 5.546 9.969 -18.424 1.00 48.44 81 MET A O 1
ATOM 672 N N . SER A 1 82 ? 5.221 7.772 -18.191 1.00 45.38 82 SER A N 1
ATOM 673 C CA . SER A 1 82 ? 6.206 7.390 -19.217 1.00 45.38 82 SER A CA 1
ATOM 674 C C . SER A 1 82 ? 5.636 7.326 -20.647 1.00 45.38 82 SER A C 1
ATOM 676 O O . SER A 1 82 ? 6.413 7.119 -21.576 1.00 45.38 82 SER A O 1
ATOM 678 N N . ASP A 1 83 ? 4.322 7.514 -20.841 1.00 44.59 83 ASP A N 1
ATOM 679 C CA . ASP A 1 83 ? 3.655 7.488 -22.160 1.00 44.59 83 ASP A CA 1
ATOM 680 C C . ASP A 1 83 ? 3.284 8.887 -22.710 1.00 44.59 83 ASP A C 1
ATOM 682 O O . ASP A 1 83 ? 2.634 8.998 -23.749 1.00 44.59 83 ASP A O 1
ATOM 686 N N . GLU A 1 84 ? 3.720 9.974 -22.063 1.00 37.84 84 GLU A N 1
ATOM 687 C CA . GLU A 1 84 ? 3.665 11.332 -22.631 1.00 37.84 84 GLU A CA 1
ATOM 688 C C . GLU A 1 84 ? 5.034 11.691 -23.235 1.00 37.84 84 GLU A C 1
ATOM 690 O O . GLU A 1 84 ? 5.879 12.330 -22.608 1.00 37.84 84 GLU A O 1
ATOM 695 N N . ARG A 1 85 ? 5.264 11.196 -24.457 1.00 37.53 85 ARG A N 1
ATOM 696 C CA . ARG A 1 85 ? 6.353 11.611 -25.355 1.00 37.53 85 ARG A CA 1
ATOM 697 C C . ARG A 1 85 ? 6.007 12.907 -26.082 1.00 37.53 85 ARG A C 1
ATOM 699 O O . ARG A 1 85 ? 4.864 12.998 -26.579 1.00 37.53 85 ARG A O 1
#

Foldseek 3Di:
DDPQPAFPADDDQWTQGLQGIAGPDCPCVRPLGAGLVCLPPPCSCVVVVVPPVDDPVRVVVSSVSSVVCCVVPVPSNDHCVVVPD

Radius of gyration: 12.41 Å; chains: 1; bounding box: 26×21×38 Å

Sequence (85 aa):
MVLHRHVFWLGRQWAVTGYGVQAVSQSHKMRFDVAAEHIWDDGIDAPMRTEVWFDADDFAQALEVARRRSREDPRTFQSPMSDER

pLDDT: mean 85.63, std 16.17, range [37.53, 98.12]

Secondary structure (DSSP, 8-state):
----S-EEEE-SSEEEETTEEEES-GGGTTTT-EEGGGTTSTTTTTTTTT-TT--HHHHHHHHHHHHHHHHH-GGGSS-GGGS--